Protein AF-A0A967KSA4-F1 (afdb_monomer_lite)

Structure (mmCIF, N/CA/C/O backbone):
data_AF-A0A967KSA4-F1
#
_entry.id   AF-A0A967KSA4-F1
#
loop_
_atom_site.group_PDB
_atom_site.id
_atom_site.type_symbol
_atom_site.label_atom_id
_atom_site.label_alt_id
_atom_site.label_comp_id
_atom_site.label_asym_id
_atom_site.label_entity_id
_atom_site.label_seq_id
_atom_site.pdbx_PDB_ins_code
_atom_site.Cartn_x
_atom_site.Cartn_y
_atom_site.Cartn_z
_atom_site.occupancy
_atom_site.B_iso_or_equiv
_atom_site.auth_seq_id
_atom_site.auth_comp_id
_atom_site.auth_asym_id
_atom_site.auth_atom_id
_atom_site.pdbx_PDB_model_num
ATOM 1 N N . LEU A 1 1 ? 5.094 -12.839 2.306 1.00 87.06 1 LEU A N 1
ATOM 2 C CA . LEU A 1 1 ? 4.007 -13.700 1.763 1.00 87.06 1 LEU A CA 1
ATOM 3 C C . LEU A 1 1 ? 4.433 -14.225 0.390 1.00 87.06 1 LEU A C 1
ATOM 5 O O . LEU A 1 1 ? 5.170 -13.520 -0.282 1.00 87.06 1 LEU A O 1
ATOM 9 N N . ARG A 1 2 ? 4.038 -15.436 -0.030 1.00 95.62 2 ARG A N 1
ATOM 10 C CA . ARG A 1 2 ? 4.374 -15.993 -1.362 1.00 95.62 2 ARG A CA 1
ATOM 11 C C . ARG A 1 2 ? 3.177 -16.753 -1.956 1.00 95.62 2 ARG A C 1
ATOM 13 O O . ARG A 1 2 ? 2.341 -17.243 -1.194 1.00 95.62 2 ARG A O 1
ATOM 20 N N . ARG A 1 3 ? 3.122 -16.878 -3.292 1.00 95.94 3 ARG A N 1
ATOM 21 C CA . ARG A 1 3 ? 2.088 -17.615 -4.061 1.00 95.94 3 ARG A CA 1
ATOM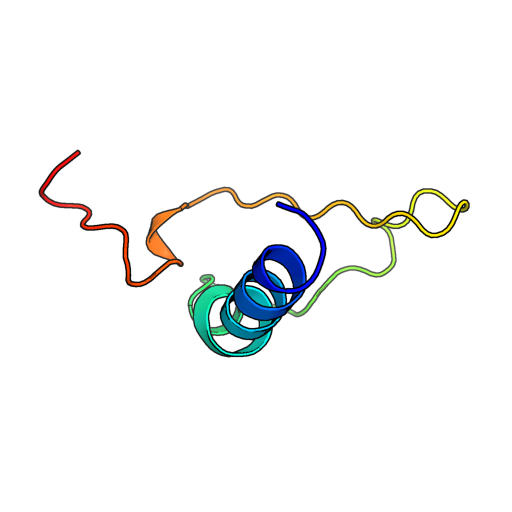 22 C C . ARG A 1 3 ? 0.660 -17.216 -3.649 1.00 95.94 3 ARG A C 1
ATOM 24 O O . ARG A 1 3 ? 0.393 -16.027 -3.522 1.00 95.94 3 ARG A O 1
ATOM 31 N N . LYS A 1 4 ? -0.240 -18.180 -3.402 1.00 97.44 4 LYS A N 1
ATOM 32 C CA . LYS A 1 4 ? -1.653 -17.946 -3.052 1.00 97.44 4 LYS A CA 1
ATOM 33 C C . LYS A 1 4 ? -1.828 -16.902 -1.946 1.00 97.44 4 LYS A C 1
ATOM 35 O O . LYS A 1 4 ? -2.585 -15.960 -2.113 1.00 97.44 4 LYS A O 1
ATOM 40 N N . ARG A 1 5 ? -1.050 -17.002 -0.862 1.00 95.94 5 ARG A N 1
ATOM 41 C CA . ARG A 1 5 ? -1.127 -16.052 0.262 1.00 95.94 5 ARG A CA 1
ATOM 42 C C . ARG A 1 5 ? -0.774 -14.616 -0.138 1.00 95.94 5 ARG A C 1
ATOM 44 O O . ARG A 1 5 ? -1.255 -13.684 0.492 1.00 95.94 5 ARG A O 1
ATOM 51 N N . MET A 1 6 ? 0.098 -14.436 -1.132 1.00 97.25 6 MET A N 1
ATOM 52 C CA . MET A 1 6 ? 0.437 -13.113 -1.664 1.00 97.25 6 MET A CA 1
ATOM 53 C C . MET A 1 6 ? -0.713 -12.558 -2.505 1.00 97.25 6 MET A C 1
ATOM 55 O O . MET A 1 6 ? -1.087 -11.411 -2.295 1.00 97.25 6 MET A O 1
ATOM 59 N N . TYR A 1 7 ? -1.320 -13.375 -3.369 1.00 97.00 7 TYR A N 1
ATOM 60 C CA . TYR A 1 7 ? -2.475 -12.951 -4.164 1.00 97.00 7 TYR A CA 1
ATOM 61 C C . TYR A 1 7 ? -3.705 -12.650 -3.303 1.00 97.00 7 TYR A C 1
ATOM 63 O O . TYR A 1 7 ? -4.349 -11.629 -3.519 1.00 97.00 7 TYR A O 1
ATOM 71 N N . ASP A 1 8 ? -3.982 -13.465 -2.281 1.00 96.56 8 ASP A N 1
ATOM 72 C CA . ASP A 1 8 ? -5.072 -13.209 -1.331 1.00 96.56 8 ASP A CA 1
ATOM 73 C C . ASP A 1 8 ? -4.850 -11.877 -0.587 1.00 96.56 8 ASP A C 1
ATOM 75 O O . ASP A 1 8 ? -5.770 -11.071 -0.439 1.00 96.56 8 ASP A O 1
ATOM 79 N N . PHE A 1 9 ? -3.612 -11.612 -0.150 1.00 95.44 9 PHE A N 1
ATOM 80 C CA . PHE A 1 9 ? -3.254 -10.339 0.478 1.00 95.44 9 PHE A CA 1
ATOM 81 C C . PHE A 1 9 ? -3.375 -9.164 -0.493 1.00 95.44 9 PHE A C 1
ATOM 83 O O . PHE A 1 9 ? -3.950 -8.146 -0.132 1.00 95.44 9 PHE A O 1
ATOM 90 N N . TYR A 1 10 ? -2.874 -9.299 -1.722 1.00 95.75 10 TYR A N 1
ATOM 91 C CA . TYR A 1 10 ? -2.967 -8.259 -2.745 1.00 95.75 10 TYR A CA 1
ATOM 92 C C . TYR A 1 10 ? -4.424 -7.926 -3.082 1.00 95.75 10 TYR A C 1
ATOM 94 O O . TYR A 1 10 ? -4.789 -6.754 -3.144 1.00 95.75 10 TYR A O 1
ATOM 102 N N . TYR A 1 11 ? -5.278 -8.943 -3.218 1.00 96.06 11 TYR A N 1
ATOM 103 C CA . TYR A 1 11 ? -6.707 -8.756 -3.444 1.00 96.06 11 TYR A CA 1
ATOM 104 C C . TYR A 1 11 ? -7.349 -7.929 -2.323 1.00 96.06 11 TYR A C 1
ATOM 106 O O . TYR A 1 11 ? -8.051 -6.958 -2.609 1.00 96.06 11 TYR A O 1
ATOM 114 N N . LYS A 1 12 ? -7.063 -8.257 -1.055 1.00 94.94 12 LYS A N 1
ATOM 115 C CA . LYS A 1 12 ? -7.533 -7.472 0.097 1.00 94.94 12 LYS A CA 1
ATOM 116 C C . LYS A 1 12 ? -6.941 -6.063 0.121 1.00 94.94 12 LYS A C 1
ATOM 118 O O . LYS A 1 12 ? -7.666 -5.107 0.385 1.00 94.94 12 LYS A O 1
ATOM 123 N N . LEU A 1 13 ? -5.647 -5.924 -0.166 1.00 94.69 13 LEU A N 1
ATOM 124 C CA . LEU A 1 13 ? -4.961 -4.636 -0.203 1.00 94.69 13 LEU A CA 1
ATOM 125 C C . LEU A 1 13 ? -5.664 -3.690 -1.183 1.00 94.69 13 LEU A C 1
ATOM 127 O O . LEU A 1 13 ? -6.038 -2.588 -0.797 1.00 94.69 13 LEU A O 1
ATOM 131 N N . VAL A 1 14 ? -5.897 -4.139 -2.417 1.00 94.00 14 VAL A N 1
ATOM 132 C CA . VAL A 1 14 ? -6.470 -3.307 -3.484 1.00 94.00 14 VAL A CA 1
ATOM 133 C C . VAL A 1 14 ? -7.961 -3.044 -3.285 1.00 94.00 14 VAL A C 1
ATOM 135 O O . VAL A 1 14 ? -8.386 -1.900 -3.403 1.00 94.00 14 VAL A O 1
ATOM 138 N N . ASN A 1 15 ? -8.753 -4.073 -2.973 1.00 94.38 15 ASN A N 1
ATOM 139 C CA . ASN A 1 15 ? -10.215 -3.945 -2.945 1.00 94.38 15 ASN A CA 1
ATOM 140 C C . ASN A 1 15 ? -10.767 -3.449 -1.602 1.00 94.38 15 ASN A C 1
ATOM 142 O O . ASN A 1 15 ? -11.903 -2.990 -1.552 1.00 94.38 15 ASN A O 1
ATOM 146 N N . ILE A 1 16 ? -10.001 -3.567 -0.512 1.00 94.00 16 ILE A N 1
ATOM 147 C CA . ILE A 1 16 ? -10.483 -3.250 0.840 1.00 94.00 16 ILE A CA 1
ATOM 148 C C . ILE A 1 16 ? -9.600 -2.190 1.498 1.00 94.00 16 ILE A C 1
ATOM 150 O O . ILE A 1 16 ? -10.104 -1.141 1.890 1.00 94.00 16 ILE A O 1
ATOM 154 N N . ALA A 1 17 ? -8.297 -2.447 1.632 1.00 94.56 17 ALA A N 1
ATOM 155 C CA . ALA A 1 17 ? -7.434 -1.607 2.463 1.00 94.56 17 ALA A CA 1
ATOM 156 C C . ALA A 1 17 ? -7.168 -0.227 1.840 1.00 94.56 17 ALA A C 1
ATOM 158 O O . ALA A 1 17 ? -7.299 0.784 2.524 1.00 94.56 17 ALA A O 1
ATOM 159 N N . LEU A 1 18 ? -6.853 -0.152 0.540 1.00 93.44 18 LEU A N 1
ATOM 160 C CA . LEU A 1 18 ? -6.577 1.129 -0.130 1.00 93.44 18 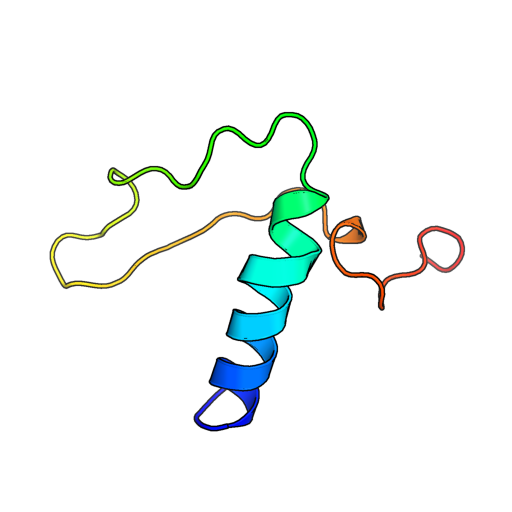LEU A CA 1
ATOM 161 C C . LEU A 1 18 ? -7.788 2.067 -0.144 1.00 93.44 18 LEU A C 1
ATOM 163 O O . LEU A 1 18 ? -7.617 3.272 0.003 1.00 93.44 18 LEU A O 1
ATOM 167 N N . ALA A 1 19 ? -9.005 1.525 -0.239 1.00 91.06 19 ALA A N 1
ATOM 168 C CA . ALA A 1 19 ? -10.237 2.310 -0.152 1.00 91.06 19 ALA A CA 1
ATOM 169 C C . ALA A 1 19 ? -10.444 2.962 1.230 1.00 91.06 19 ALA A C 1
ATOM 171 O O . ALA A 1 19 ? -11.180 3.937 1.347 1.00 91.06 19 ALA A O 1
ATOM 172 N N . ARG A 1 20 ? -9.796 2.432 2.275 1.00 92.06 20 ARG A N 1
ATOM 173 C CA . ARG A 1 20 ? -9.858 2.943 3.653 1.00 92.06 20 ARG A CA 1
ATOM 174 C C . ARG A 1 20 ? -8.727 3.915 3.985 1.00 92.06 20 ARG A C 1
ATOM 176 O O . ARG A 1 20 ? -8.718 4.481 5.074 1.00 92.06 20 ARG A O 1
ATOM 183 N N . VAL A 1 21 ? -7.768 4.110 3.080 1.00 91.62 21 VAL A N 1
ATOM 184 C CA . VAL A 1 21 ? -6.701 5.098 3.262 1.00 91.62 21 VAL A CA 1
ATOM 185 C C . VAL A 1 21 ? -7.315 6.494 3.165 1.00 91.62 21 VAL A C 1
ATOM 187 O O . VAL A 1 21 ? -7.926 6.847 2.154 1.00 91.62 21 VAL A O 1
ATOM 190 N N . ARG A 1 22 ? -7.135 7.311 4.207 1.00 89.50 22 ARG A N 1
ATOM 191 C CA . ARG A 1 22 ? -7.589 8.706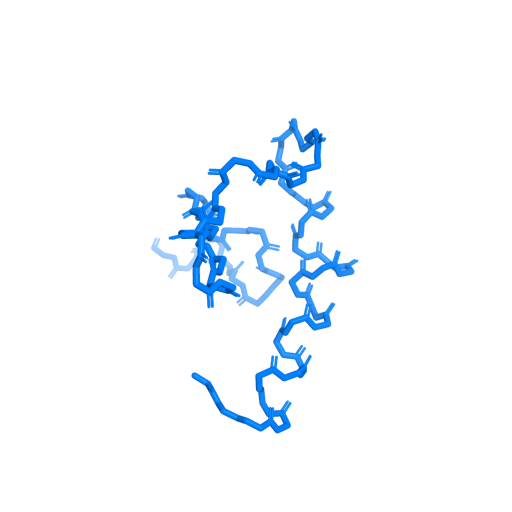 4.200 1.00 89.50 22 ARG A CA 1
ATOM 192 C C . ARG A 1 22 ? -6.900 9.481 3.075 1.00 89.50 22 ARG A C 1
ATOM 194 O O . ARG A 1 22 ? -5.691 9.357 2.887 1.00 89.50 22 ARG A O 1
ATOM 201 N N . ASP A 1 23 ? -7.676 10.278 2.342 1.00 89.44 23 ASP A N 1
ATOM 202 C CA . ASP A 1 23 ? -7.212 11.085 1.206 1.00 89.44 23 ASP A CA 1
ATOM 203 C C . ASP A 1 23 ? -6.500 10.270 0.110 1.00 89.44 23 ASP A C 1
ATOM 205 O O . ASP A 1 23 ? -5.549 10.742 -0.522 1.00 89.44 23 ASP A O 1
ATOM 209 N N . PHE A 1 24 ? -6.944 9.034 -0.136 1.00 89.81 24 PHE A N 1
ATOM 210 C CA . PHE A 1 24 ? -6.373 8.206 -1.193 1.00 89.81 24 PHE A CA 1
ATOM 211 C C . PHE A 1 24 ? -6.587 8.835 -2.578 1.00 89.81 24 PHE A C 1
ATOM 213 O O . PHE A 1 24 ? -7.713 9.015 -3.036 1.00 89.81 24 PHE A O 1
ATOM 220 N N . ARG A 1 25 ? -5.486 9.139 -3.276 1.00 90.56 25 ARG A N 1
ATOM 221 C CA . ARG A 1 25 ? -5.485 9.720 -4.635 1.00 90.56 25 ARG A CA 1
ATOM 222 C C . ARG A 1 25 ? -5.006 8.743 -5.707 1.00 90.56 25 ARG A C 1
ATOM 224 O O . ARG A 1 25 ? -4.603 9.156 -6.791 1.00 90.56 25 ARG A O 1
ATOM 231 N N . GLY A 1 26 ? -5.021 7.451 -5.398 1.00 90.44 26 GLY A N 1
ATOM 232 C CA . GLY A 1 26 ? -4.428 6.427 -6.245 1.00 90.44 26 GLY A CA 1
ATOM 233 C C . GLY A 1 26 ? -2.966 6.143 -5.909 1.00 90.44 26 GLY A C 1
ATOM 234 O O . GLY A 1 26 ? -2.355 6.743 -5.022 1.00 90.44 26 GLY A O 1
ATOM 235 N N . VAL A 1 27 ? -2.409 5.178 -6.634 1.00 91.19 27 VAL A N 1
ATOM 236 C CA . VAL A 1 27 ? -1.020 4.742 -6.491 1.00 91.19 27 VAL A CA 1
ATOM 237 C C . VAL A 1 27 ? -0.111 5.551 -7.415 1.00 91.19 27 VAL A C 1
ATOM 239 O O . VAL A 1 27 ? -0.408 5.751 -8.591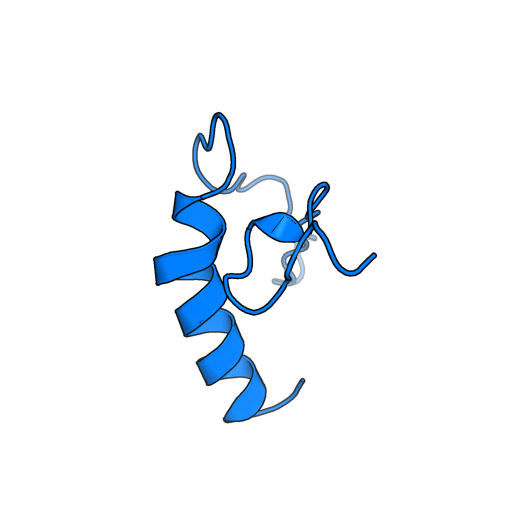 1.00 91.19 27 VAL A O 1
ATOM 242 N N . SER A 1 28 ? 1.015 6.033 -6.889 1.00 91.31 28 SER A N 1
ATOM 243 C CA . SER A 1 28 ? 1.975 6.807 -7.682 1.00 91.31 28 SER A CA 1
ATOM 244 C C . SER A 1 28 ? 2.781 5.890 -8.597 1.00 91.31 28 SER A C 1
ATOM 246 O O . SER A 1 28 ? 3.444 4.976 -8.109 1.00 91.31 28 SER A O 1
ATOM 248 N N . GLY A 1 29 ? 2.812 6.187 -9.899 1.00 92.19 29 GLY A N 1
ATOM 249 C CA . GLY A 1 29 ? 3.691 5.516 -10.865 1.00 92.19 29 GLY A CA 1
ATOM 250 C C . GLY A 1 29 ? 5.182 5.842 -10.695 1.00 92.19 29 GLY A C 1
ATOM 251 O O . GLY A 1 29 ? 6.021 5.227 -11.339 1.00 92.19 29 GLY A O 1
ATOM 252 N N . LYS A 1 30 ? 5.547 6.783 -9.816 1.00 93.06 30 LYS A N 1
ATOM 253 C CA . LYS A 1 30 ? 6.956 7.122 -9.544 1.00 93.06 30 LYS A CA 1
ATOM 254 C C . LYS A 1 30 ? 7.644 6.155 -8.575 1.00 93.06 30 LYS A C 1
ATOM 256 O O . LYS A 1 30 ? 8.850 6.244 -8.404 1.00 93.06 30 LYS A O 1
ATOM 261 N N . ALA A 1 31 ? 6.894 5.266 -7.920 1.00 93.50 31 ALA A N 1
ATOM 262 C CA . ALA A 1 31 ? 7.422 4.341 -6.912 1.00 93.50 31 ALA A CA 1
ATOM 263 C C . ALA A 1 31 ? 7.937 3.004 -7.488 1.00 93.50 31 ALA A C 1
ATOM 265 O O . ALA A 1 31 ? 8.224 2.070 -6.737 1.00 93.50 31 ALA A O 1
ATOM 266 N N . PHE A 1 32 ? 8.052 2.911 -8.815 1.00 95.75 32 PHE A N 1
ATOM 267 C CA . PHE A 1 32 ? 8.751 1.818 -9.482 1.00 95.75 32 PHE A CA 1
ATOM 268 C C . PHE A 1 32 ? 10.262 2.064 -9.482 1.00 95.75 32 PHE A C 1
ATOM 270 O O . PHE A 1 32 ? 10.716 3.178 -9.729 1.00 95.75 32 PHE A O 1
ATOM 277 N N . ASP A 1 33 ? 11.044 1.009 -9.272 1.00 95.19 33 ASP A N 1
ATOM 278 C CA . ASP A 1 33 ? 12.513 1.065 -9.232 1.00 95.19 33 ASP A CA 1
ATOM 279 C C . ASP A 1 33 ? 13.194 0.921 -10.612 1.00 95.19 33 ASP A C 1
ATOM 281 O O . ASP A 1 33 ? 14.411 0.765 -10.699 1.00 95.19 33 ASP A O 1
ATOM 285 N N . GLY A 1 34 ? 12.416 0.916 -11.700 1.00 93.94 34 GLY A N 1
ATOM 286 C CA . GLY A 1 34 ? 12.904 0.693 -13.067 1.00 93.94 34 GLY A CA 1
ATOM 287 C C . GLY A 1 34 ? 13.232 -0.768 -13.408 1.00 93.94 34 GLY A C 1
ATOM 288 O O . GLY A 1 34 ? 13.482 -1.077 -14.569 1.00 93.94 34 GLY A O 1
ATOM 289 N N . ARG A 1 35 ? 13.177 -1.686 -12.434 1.00 96.25 35 ARG A N 1
ATOM 290 C CA . ARG A 1 35 ? 13.349 -3.141 -12.620 1.00 96.25 35 ARG A CA 1
ATOM 291 C C . ARG A 1 35 ? 12.031 -3.907 -12.516 1.00 96.25 35 ARG A C 1
ATOM 293 O O . ARG A 1 35 ? 12.025 -5.133 -12.522 1.00 96.25 35 ARG A O 1
ATOM 300 N N . GLY A 1 36 ? 10.919 -3.179 -12.424 1.00 93.62 36 GLY A N 1
ATOM 301 C CA . GLY A 1 36 ? 9.578 -3.740 -12.299 1.00 93.62 36 GLY A CA 1
ATOM 302 C C . GLY A 1 36 ? 9.161 -4.040 -10.860 1.00 93.62 36 GLY A C 1
ATOM 303 O O . GLY A 1 36 ? 8.079 -4.591 -10.662 1.00 93.62 36 GLY A O 1
ATOM 304 N N . ASN A 1 37 ? 9.957 -3.657 -9.854 1.00 96.38 37 ASN A N 1
ATOM 305 C CA . ASN A 1 37 ? 9.522 -3.751 -8.465 1.00 96.38 37 ASN A CA 1
ATOM 306 C C . ASN A 1 37 ? 8.790 -2.470 -8.066 1.00 96.38 37 ASN A C 1
ATOM 308 O O . ASN A 1 37 ? 9.205 -1.361 -8.407 1.00 96.38 37 ASN A O 1
ATOM 312 N N . TYR A 1 38 ? 7.705 -2.641 -7.317 1.00 95.38 38 TYR A N 1
ATOM 313 C CA . TYR A 1 38 ? 6.902 -1.548 -6.790 1.00 95.38 38 TYR A CA 1
ATOM 314 C C . TYR A 1 38 ? 6.948 -1.540 -5.268 1.00 95.38 38 TYR A C 1
ATOM 316 O O . TYR A 1 38 ? 6.692 -2.568 -4.635 1.00 95.38 38 TYR A O 1
ATOM 324 N N . SER A 1 39 ? 7.210 -0.371 -4.689 1.00 94.38 39 SER A N 1
ATOM 325 C CA . SER A 1 39 ? 7.232 -0.181 -3.240 1.00 94.38 39 SER A CA 1
ATOM 326 C C . SER A 1 39 ? 6.115 0.763 -2.811 1.00 94.38 39 SER A C 1
ATOM 328 O O . SER A 1 39 ? 6.085 1.926 -3.204 1.00 94.38 39 SER A O 1
ATOM 330 N N . LEU A 1 40 ? 5.210 0.271 -1.963 1.00 92.12 40 LEU A N 1
ATOM 331 C CA . LEU A 1 40 ? 4.135 1.063 -1.372 1.00 92.12 40 LEU A CA 1
ATOM 332 C C . LEU A 1 40 ? 4.372 1.226 0.129 1.00 92.12 40 LEU A C 1
ATOM 334 O O . LEU A 1 40 ? 4.406 0.240 0.862 1.00 92.12 40 LEU A O 1
ATOM 338 N N . GLY A 1 41 ? 4.493 2.470 0.589 1.00 89.94 41 GLY A N 1
ATOM 339 C CA . GLY A 1 41 ? 4.524 2.779 2.016 1.00 89.94 41 GLY A CA 1
ATOM 340 C C . GLY A 1 41 ? 3.113 2.835 2.599 1.00 89.94 41 GLY A C 1
ATOM 341 O O . GLY A 1 41 ? 2.260 3.547 2.072 1.00 89.94 41 GLY A O 1
ATOM 342 N N . ILE A 1 42 ? 2.881 2.126 3.702 1.00 88.38 42 ILE A N 1
ATOM 343 C CA . ILE A 1 42 ? 1.641 2.199 4.483 1.00 88.38 42 ILE A CA 1
ATOM 344 C C . ILE A 1 42 ? 1.992 2.863 5.812 1.00 88.38 42 ILE A C 1
ATOM 346 O O . ILE A 1 42 ? 2.782 2.320 6.577 1.00 88.38 42 ILE A O 1
ATOM 350 N N . LYS A 1 43 ? 1.452 4.061 6.062 1.00 85.56 43 LYS A N 1
ATOM 351 C CA . LYS A 1 43 ? 1.733 4.813 7.298 1.00 85.56 43 LYS A CA 1
ATOM 352 C C . LYS A 1 43 ? 0.890 4.336 8.475 1.00 85.56 43 LYS A C 1
ATOM 354 O O . LYS A 1 43 ? 1.379 4.277 9.594 1.00 85.56 43 LYS A O 1
ATOM 359 N N . GLU A 1 44 ? -0.366 4.003 8.209 1.00 86.81 44 GLU A N 1
ATOM 360 C CA . GLU A 1 44 ? -1.337 3.606 9.221 1.00 86.81 44 GLU A CA 1
ATOM 361 C C . GLU A 1 44 ? -1.840 2.203 8.895 1.00 86.81 44 GLU A C 1
ATOM 363 O O . GLU A 1 44 ? -2.344 1.954 7.801 1.00 86.81 44 GLU A O 1
ATOM 368 N N . HIS A 1 45 ? -1.684 1.268 9.830 1.00 87.69 45 HIS A N 1
ATOM 369 C CA . HIS A 1 45 ? -2.070 -0.127 9.606 1.00 87.69 45 HIS A CA 1
ATOM 370 C C . HIS A 1 45 ? -3.566 -0.385 9.850 1.00 87.69 45 HIS A C 1
ATOM 372 O O . HIS A 1 45 ? -4.080 -1.400 9.391 1.00 87.69 45 HIS A O 1
ATOM 378 N N . ILE A 1 46 ? -4.293 0.553 10.468 1.00 89.94 46 ILE A N 1
ATOM 379 C CA . ILE A 1 46 ? -5.749 0.463 10.713 1.00 89.94 46 ILE A CA 1
ATOM 380 C C . ILE A 1 46 ? -6.590 0.323 9.432 1.00 89.94 46 ILE A C 1
ATOM 382 O O . ILE A 1 46 ? -7.781 0.032 9.478 1.00 89.94 46 ILE A O 1
ATOM 386 N N . ILE A 1 47 ? -5.971 0.510 8.265 1.00 91.00 47 ILE A N 1
ATOM 387 C CA . ILE A 1 47 ? -6.600 0.275 6.965 1.00 91.00 47 ILE A CA 1
ATOM 388 C C . ILE A 1 47 ? -6.959 -1.202 6.741 1.00 91.00 47 ILE A C 1
ATOM 390 O O . ILE A 1 47 ? -7.811 -1.504 5.905 1.00 91.00 47 ILE A O 1
ATOM 394 N N . PHE A 1 48 ? -6.336 -2.127 7.477 1.00 92.38 48 PHE A N 1
ATOM 395 C CA . PHE A 1 48 ? -6.686 -3.543 7.446 1.00 92.38 48 PHE A CA 1
ATOM 396 C C . PHE A 1 48 ? -7.818 -3.830 8.447 1.00 92.38 48 PHE A C 1
ATOM 398 O O . PHE A 1 48 ? -7.641 -3.562 9.632 1.00 92.38 48 PHE A O 1
ATOM 405 N N . PRO A 1 49 ? -8.965 -4.396 8.014 1.00 86.94 49 PRO A N 1
ATOM 406 C CA . PRO A 1 49 ? -10.094 -4.701 8.904 1.00 86.94 49 PRO A CA 1
ATOM 407 C C . PRO A 1 49 ? -9.747 -5.667 10.038 1.00 86.94 49 PRO A C 1
ATOM 409 O O . PRO A 1 49 ? -10.474 -5.735 11.021 1.00 86.94 49 PRO A O 1
ATOM 412 N N . GLU A 1 50 ? -8.682 -6.449 9.884 1.00 89.94 50 GLU A N 1
ATOM 413 C CA . GLU A 1 50 ? -8.210 -7.384 10.898 1.00 89.94 50 GLU A CA 1
ATOM 414 C C . GLU A 1 50 ? -7.497 -6.700 12.077 1.00 89.94 50 GLU A C 1
ATOM 416 O O . GLU A 1 50 ? -7.233 -7.363 13.079 1.00 89.94 50 GLU A O 1
ATOM 421 N N . ILE A 1 51 ? -7.160 -5.410 11.965 1.00 87.06 51 ILE A N 1
ATOM 422 C CA . ILE A 1 51 ? -6.471 -4.652 13.012 1.00 87.06 51 ILE A CA 1
ATOM 423 C C . ILE A 1 51 ? -7.498 -3.887 13.842 1.00 87.06 51 ILE A C 1
ATOM 425 O O . ILE A 1 51 ? -8.208 -3.021 13.338 1.00 87.06 51 ILE A O 1
ATOM 429 N N . ASP A 1 52 ? -7.541 -4.220 15.127 1.00 85.31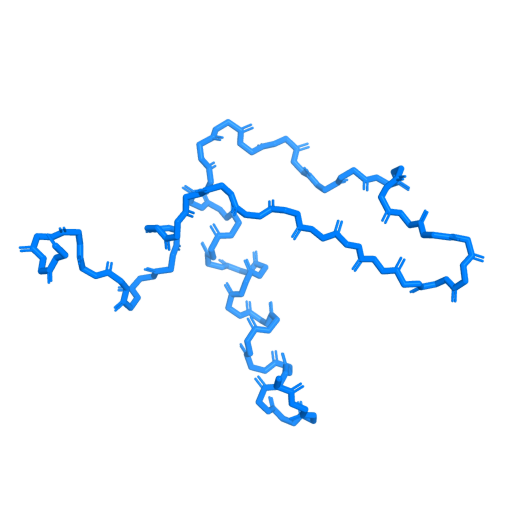 52 ASP A N 1
ATOM 430 C CA . ASP A 1 52 ? -8.367 -3.568 16.136 1.00 85.31 52 ASP A CA 1
AT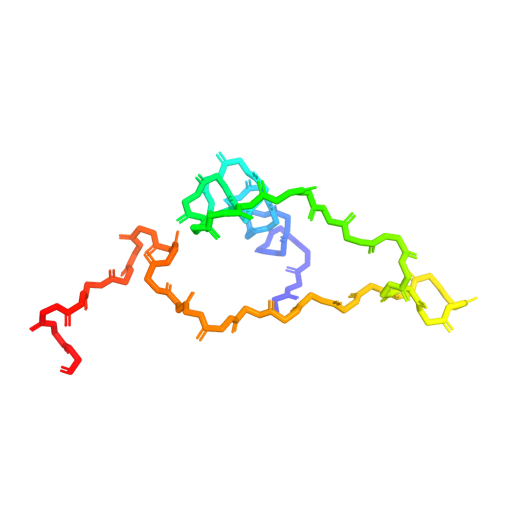OM 431 C C . ASP A 1 52 ? -7.530 -2.496 16.846 1.00 85.31 52 ASP A C 1
ATOM 433 O O . ASP A 1 52 ? -6.511 -2.816 17.461 1.00 85.31 52 ASP A O 1
ATOM 437 N N . TYR A 1 53 ? -7.924 -1.229 16.709 1.00 77.38 53 TYR A N 1
ATOM 438 C CA . TYR A 1 53 ? -7.189 -0.099 17.283 1.00 77.38 53 TYR A CA 1
ATOM 439 C C . TYR A 1 53 ? -7.232 -0.106 18.815 1.00 77.38 53 TYR A C 1
ATOM 441 O O . TYR A 1 53 ? -6.260 0.290 19.449 1.00 77.38 53 TYR A O 1
ATOM 449 N N . ASP A 1 54 ? -8.308 -0.632 19.405 1.00 80.56 54 ASP A N 1
ATOM 450 C CA . ASP A 1 54 ? -8.529 -0.605 20.854 1.00 80.56 54 ASP A CA 1
ATOM 451 C C . ASP A 1 54 ? -7.730 -1.689 21.602 1.00 80.56 54 ASP A C 1
ATOM 453 O O . ASP A 1 54 ? -7.766 -1.767 22.830 1.00 80.56 54 ASP A O 1
ATOM 457 N N . LYS A 1 55 ? -7.013 -2.553 20.870 1.00 73.12 55 LYS A N 1
ATOM 458 C CA . LYS A 1 55 ? -6.222 -3.669 21.419 1.00 73.12 55 LYS A CA 1
ATOM 459 C C . LYS A 1 55 ? -4.707 -3.484 21.306 1.00 73.12 55 LYS A C 1
ATOM 461 O O . LYS A 1 55 ? -3.979 -4.442 21.573 1.00 73.12 55 LYS A O 1
ATOM 466 N N . ILE A 1 56 ? -4.240 -2.309 20.880 1.00 62.72 56 ILE A N 1
ATOM 467 C CA . ILE A 1 56 ? -2.813 -1.967 20.737 1.00 62.72 56 ILE A CA 1
ATOM 468 C C . ILE A 1 56 ? -2.347 -1.127 21.923 1.00 62.72 56 ILE A C 1
ATOM 470 O O . ILE A 1 56 ? -3.084 -0.198 22.314 1.00 62.72 56 ILE A O 1
#

Secondary structure (DSSP, 8-state):
--THHHHHHHHHIIIIIGGGSTT-----GGGB-SSS-B----S-GGGSTT--GGG-

Radius of gyration: 12.92 Å; chains: 1; bounding box: 24×29×34 Å

pLDDT: mean 91.13, std 6.11, range [62.72, 97.44]

Foldseek 3Di:
DDDPVVVVVVCCCVPQLLVQDPPRPDDDPVQDPVPRDGDDDDPDPVSRVVDDPVVD

Sequence (56 aa):
LRRKRMYDFYYKLVNIALARVRDFRGVSGKAFDGRGNYSLGIKEHIIFPEIDYDKI